Protein AF-X1NIE2-F1 (afdb_monomer)

Radius of gyration: 15.16 Å; Cα contacts (8 Å, |Δi|>4): 45; chains: 1; bounding box: 33×28×35 Å

pLDDT: mean 88.26, std 7.55, range [57.47, 96.5]

Foldseek 3Di:
DCQLLVVDPHHDPPDPDHNLVSLLVLVVLLVVCPPPPDDPPVNVCCVVPPPVVDPCSVVSNVCVLPVDDPPDPDDPVCPVVVVVVSD

Organism: NCBI:txid412755

Mean predicted aligned error: 5.59 Å

Sequence (87 aa):
MQELIGERKFKPFECVGTKKESLIAFYLSWKKGKGVGDKPFLLNYFERKVLVKYKSLEKESKKIMEAWNNQHNLPREFEKNFKKVVS

Secondary structure (DSSP, 8-state):
-TTTTTSSS---TT--S-HHHHHHHHHHHHHHTTTSSSPPHHHHHIIIIIGGG-TTHHHHHHHHHT---S-S---HHHHHHHHHHH-

Solvent-accessible surface area (backbone atoms only — not comparable to full-atom values): 5469 Å² total; per-residue (Å²): 108,52,31,48,45,56,80,36,94,58,58,71,85,86,56,90,64,51,37,65,55,43,42,41,49,54,49,52,54,44,62,69,44,62,92,50,84,82,64,58,71,68,48,53,46,38,56,74,71,46,49,83,77,50,90,55,54,72,64,49,41,52,53,61,75,64,58,81,63,92,89,61,90,72,58,75,86,50,47,68,61,50,51,70,76,77,107

Structure (mmCIF, N/CA/C/O backbone):
data_AF-X1NIE2-F1
#
_entry.id   AF-X1NIE2-F1
#
loop_
_atom_site.group_PDB
_atom_site.id
_atom_site.type_symbol
_atom_site.label_atom_id
_atom_site.label_alt_id
_atom_site.label_comp_id
_atom_site.label_asym_id
_atom_site.label_entity_id
_atom_site.label_seq_id
_atom_site.pdbx_PDB_ins_code
_atom_site.Cartn_x
_atom_site.Cartn_y
_atom_site.Cartn_z
_atom_site.occupancy
_atom_site.B_iso_or_equiv
_atom_site.auth_seq_id
_atom_site.auth_comp_id
_atom_site.auth_asym_id
_atom_site.auth_atom_id
_atom_site.pdbx_PDB_model_num
ATOM 1 N N . MET A 1 1 ? -13.289 2.210 -2.556 1.00 90.00 1 MET A N 1
ATOM 2 C CA . MET A 1 1 ? -12.088 1.822 -1.770 1.00 90.00 1 MET A CA 1
ATOM 3 C C . MET A 1 1 ? -11.992 0.319 -1.539 1.00 90.00 1 MET A C 1
ATOM 5 O O . MET A 1 1 ? -11.013 -0.252 -1.981 1.00 90.00 1 MET A O 1
ATOM 9 N N . GLN A 1 2 ? -12.952 -0.323 -0.858 1.00 93.00 2 GLN A N 1
ATOM 10 C CA . GLN A 1 2 ? -12.858 -1.745 -0.468 1.00 93.00 2 GLN A CA 1
ATOM 11 C C . GLN A 1 2 ? -12.519 -2.696 -1.631 1.00 93.00 2 GLN A C 1
ATOM 13 O O . GLN A 1 2 ? -11.692 -3.584 -1.487 1.00 93.00 2 GLN A O 1
ATOM 18 N N . GLU A 1 3 ? -13.102 -2.460 -2.798 1.00 93.00 3 GLU A N 1
ATOM 19 C CA . GLU A 1 3 ? -12.807 -3.160 -4.056 1.00 93.00 3 GLU A CA 1
ATOM 20 C C . GLU A 1 3 ? -11.347 -3.002 -4.512 1.00 93.00 3 GLU A C 1
ATOM 22 O O . GLU A 1 3 ? -10.677 -3.982 -4.838 1.00 93.00 3 GLU A O 1
ATOM 27 N N . LEU A 1 4 ? -10.818 -1.773 -4.440 1.00 92.31 4 LEU A N 1
ATOM 28 C CA . LEU A 1 4 ? -9.436 -1.448 -4.808 1.00 92.31 4 LEU A CA 1
ATOM 29 C C . LEU A 1 4 ? -8.430 -2.197 -3.948 1.00 92.31 4 LEU A C 1
ATOM 31 O O . LEU A 1 4 ? -7.444 -2.689 -4.468 1.00 92.31 4 LEU A O 1
ATOM 35 N N . ILE A 1 5 ? -8.691 -2.299 -2.647 1.00 93.00 5 ILE A N 1
ATOM 36 C CA . ILE A 1 5 ? -7.784 -2.942 -1.689 1.00 93.00 5 ILE A CA 1
ATOM 37 C C . ILE A 1 5 ? -8.056 -4.445 -1.517 1.00 93.00 5 ILE A C 1
ATOM 39 O O . ILE A 1 5 ? -7.365 -5.105 -0.752 1.00 93.00 5 ILE A O 1
ATOM 43 N N . GLY A 1 6 ? -9.051 -4.998 -2.220 1.00 91.56 6 GLY A N 1
ATOM 44 C CA . GLY A 1 6 ? -9.374 -6.427 -2.183 1.00 91.56 6 GLY A CA 1
ATOM 45 C C . GLY A 1 6 ? -10.311 -6.890 -1.065 1.00 91.56 6 GLY A C 1
ATOM 46 O O . GLY A 1 6 ? -10.572 -8.084 -0.976 1.00 91.56 6 GLY A O 1
ATOM 47 N N . GLU A 1 7 ? -10.875 -5.980 -0.269 1.00 92.88 7 GLU A N 1
ATOM 48 C CA . GLU A 1 7 ? -11.912 -6.286 0.736 1.00 92.88 7 GLU A CA 1
ATOM 49 C C . GLU A 1 7 ? -13.254 -6.692 0.094 1.00 92.88 7 GLU A C 1
ATOM 51 O O . GLU A 1 7 ? -14.125 -7.250 0.758 1.00 92.88 7 GLU A O 1
A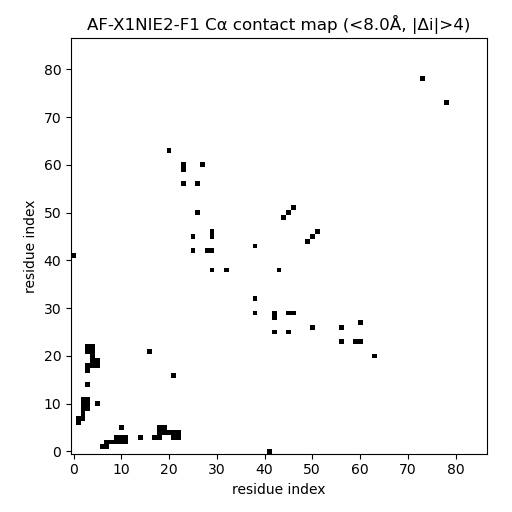TOM 56 N N . ARG A 1 8 ? -13.436 -6.417 -1.204 1.00 91.81 8 ARG A N 1
ATOM 57 C CA . ARG A 1 8 ? -14.547 -6.914 -2.030 1.00 91.81 8 ARG A CA 1
ATOM 58 C C . ARG A 1 8 ? -14.006 -7.572 -3.301 1.00 91.81 8 ARG 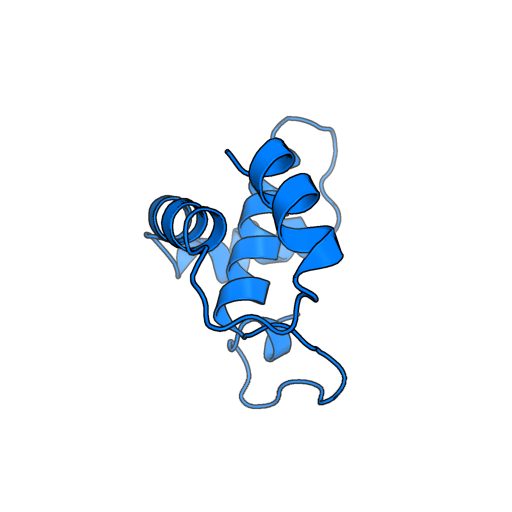A C 1
ATOM 60 O O . ARG A 1 8 ? -12.886 -7.299 -3.731 1.00 91.81 8 ARG A O 1
ATOM 67 N N . LYS A 1 9 ? -14.802 -8.471 -3.893 1.00 85.62 9 LYS A N 1
ATOM 68 C CA . LYS A 1 9 ? -14.364 -9.345 -5.000 1.00 85.62 9 LYS A CA 1
ATOM 69 C C . LYS A 1 9 ? -14.121 -8.605 -6.320 1.00 85.62 9 LYS A C 1
ATOM 71 O O . LYS A 1 9 ? -13.284 -9.049 -7.101 1.00 85.62 9 LYS A O 1
ATOM 76 N N . PHE A 1 10 ? -14.802 -7.487 -6.548 1.00 85.25 10 PHE A N 1
ATOM 77 C CA . PHE A 1 10 ? -14.672 -6.688 -7.765 1.00 85.25 10 PHE A CA 1
ATOM 78 C C . PHE A 1 10 ? -13.548 -5.648 -7.631 1.00 85.25 10 PHE A C 1
ATOM 80 O O . PHE A 1 10 ? -13.360 -5.108 -6.547 1.00 85.25 10 PHE A O 1
ATOM 87 N N . LYS A 1 11 ? -12.798 -5.370 -8.705 1.00 78.94 11 LYS A N 1
ATOM 88 C CA . LYS A 1 11 ? -11.858 -4.240 -8.812 1.00 78.94 11 LYS A CA 1
ATOM 89 C C . LYS A 1 11 ? -12.184 -3.508 -10.123 1.00 78.94 11 LYS A C 1
ATOM 91 O O . LYS A 1 11 ? -12.217 -4.183 -11.150 1.00 78.94 11 LYS A O 1
ATOM 96 N N . PRO A 1 12 ? -12.382 -2.178 -10.115 1.00 80.00 12 PRO A N 1
ATOM 97 C CA . PRO A 1 12 ? -12.584 -1.407 -11.338 1.00 80.00 12 PRO A CA 1
ATOM 98 C C . PRO A 1 12 ? -11.464 -1.648 -12.359 1.00 80.00 12 PRO A C 1
ATOM 100 O O . PRO A 1 12 ? -10.281 -1.613 -12.002 1.00 80.00 12 PRO A O 1
ATOM 103 N N . PHE A 1 13 ? -11.844 -1.880 -13.619 1.00 70.56 13 PHE A N 1
ATOM 104 C CA . PHE A 1 13 ? -10.916 -2.161 -14.722 1.00 70.56 13 PHE A CA 1
ATOM 105 C C . PHE A 1 13 ? -9.949 -1.004 -15.002 1.00 70.56 13 PHE A C 1
ATOM 107 O O . PHE A 1 13 ? -8.825 -1.234 -15.433 1.00 70.56 13 PHE A O 1
ATOM 114 N N . GLU A 1 14 ? -10.355 0.224 -14.691 1.00 75.69 14 GLU A N 1
ATOM 115 C CA . GLU A 1 14 ? -9.584 1.439 -14.970 1.00 75.69 14 GLU A CA 1
ATOM 116 C C . GLU A 1 14 ? -8.400 1.656 -14.011 1.00 75.69 14 GLU A C 1
ATOM 118 O O . GLU A 1 14 ? -7.548 2.512 -14.246 1.00 75.69 14 GLU A O 1
ATOM 123 N N . CYS A 1 15 ? -8.295 0.888 -12.920 1.00 76.44 15 CYS A N 1
ATOM 124 C CA . CYS A 1 15 ? -7.182 1.040 -11.986 1.00 76.44 15 CYS A CA 1
ATOM 125 C C . CYS A 1 15 ? -5.939 0.263 -12.434 1.00 76.44 15 CYS A C 1
ATOM 127 O O . CYS A 1 15 ? -5.888 -0.965 -12.328 1.00 76.44 15 CYS A O 1
ATOM 129 N N . VAL A 1 16 ? -4.891 1.004 -12.795 1.00 78.19 16 VAL A N 1
ATOM 130 C CA . VAL A 1 16 ? -3.569 0.485 -13.191 1.00 78.19 16 VAL A CA 1
ATOM 131 C C . VAL A 1 16 ? -2.780 -0.207 -12.065 1.00 78.19 16 VAL A C 1
ATOM 133 O O . VAL A 1 16 ? -1.951 -1.059 -12.356 1.00 78.19 16 VAL A O 1
ATOM 136 N N . GLY A 1 17 ? -3.058 0.084 -10.788 1.00 83.81 17 GLY A N 1
ATOM 137 C CA . GLY A 1 17 ? -2.338 -0.508 -9.645 1.00 83.81 17 GLY A CA 1
ATOM 138 C C . GLY A 1 17 ? -2.945 -1.811 -9.110 1.00 83.81 17 GLY A C 1
ATOM 139 O O . GLY A 1 17 ? -4.148 -2.049 -9.208 1.00 83.81 17 GLY A O 1
ATOM 140 N N . THR A 1 18 ? -2.150 -2.680 -8.496 1.00 90.19 18 THR A N 1
ATOM 141 C CA . THR A 1 18 ? -2.606 -3.918 -7.844 1.00 90.19 18 THR A CA 1
ATOM 142 C C . THR A 1 18 ? -3.430 -3.644 -6.577 1.00 90.19 18 THR A C 1
ATOM 144 O O . THR A 1 18 ? -3.419 -2.545 -6.011 1.00 90.19 18 THR A O 1
ATOM 147 N N . LYS A 1 19 ? -4.136 -4.673 -6.077 1.00 93.06 19 LYS A N 1
ATOM 148 C CA . LYS A 1 19 ? -4.852 -4.579 -4.790 1.00 93.06 19 LYS A CA 1
ATOM 149 C C . LYS A 1 19 ? -3.916 -4.227 -3.635 1.00 93.06 19 LYS A C 1
ATOM 151 O O . LYS A 1 19 ? -4.249 -3.421 -2.768 1.00 93.06 19 LYS A O 1
ATOM 156 N N . LYS A 1 20 ? -2.716 -4.808 -3.672 1.00 92.25 20 LYS A N 1
ATOM 157 C CA . LYS A 1 20 ? -1.673 -4.606 -2.672 1.00 92.25 20 LYS A CA 1
ATOM 158 C C . LYS A 1 20 ? -1.110 -3.188 -2.719 1.00 92.25 20 LYS A C 1
ATOM 160 O O . LYS A 1 20 ? -1.016 -2.545 -1.681 1.00 92.25 20 LYS A O 1
ATOM 165 N N . GLU A 1 21 ? -0.794 -2.682 -3.907 1.00 92.25 21 GLU A N 1
ATOM 166 C CA . GLU A 1 21 ? -0.337 -1.298 -4.087 1.00 92.25 21 GLU A CA 1
ATOM 167 C C . GLU A 1 21 ? -1.388 -0.302 -3.610 1.00 92.25 21 GLU A C 1
ATOM 169 O O . GLU A 1 21 ? -1.061 0.628 -2.882 1.00 92.25 21 GLU A O 1
ATOM 174 N N . SER A 1 22 ? -2.662 -0.542 -3.933 1.00 93.94 22 SER A N 1
ATOM 175 C CA . SER A 1 22 ? -3.764 0.299 -3.459 1.00 93.94 22 SER A CA 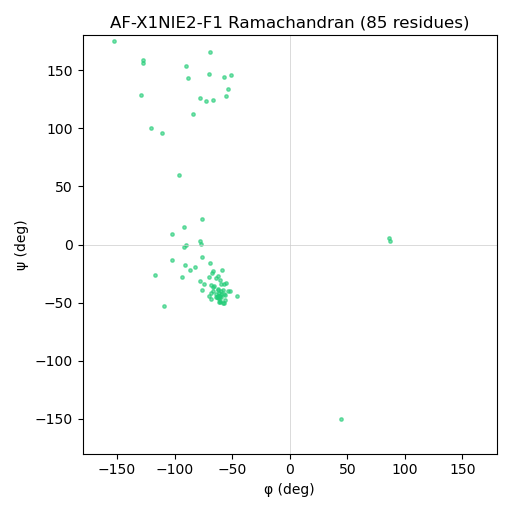1
ATOM 176 C C . SER A 1 22 ? -3.838 0.310 -1.930 1.00 93.94 22 SER A C 1
ATOM 178 O O . SER A 1 22 ? -3.953 1.371 -1.321 1.00 93.94 22 SER A O 1
ATOM 180 N N . LEU A 1 23 ? -3.733 -0.859 -1.289 1.00 95.50 23 LEU A N 1
ATOM 181 C CA . LEU A 1 23 ? -3.746 -0.980 0.170 1.00 95.50 23 LEU A CA 1
ATOM 182 C C . LEU A 1 23 ? -2.577 -0.219 0.816 1.00 95.50 23 LEU A C 1
ATOM 184 O O . LEU A 1 23 ? -2.774 0.511 1.789 1.00 95.50 23 LEU A O 1
ATOM 188 N N . ILE A 1 24 ? -1.379 -0.350 0.245 1.00 96.00 24 ILE A N 1
ATOM 189 C CA . ILE A 1 24 ? -0.180 0.363 0.695 1.00 96.00 24 ILE A CA 1
ATOM 190 C C . ILE A 1 24 ? -0.291 1.871 0.455 1.00 96.00 24 ILE A C 1
ATOM 192 O O . ILE A 1 24 ? 0.115 2.644 1.319 1.00 96.00 24 ILE A O 1
ATOM 196 N N . ALA A 1 25 ? -0.901 2.311 -0.645 1.00 94.88 25 ALA A N 1
ATOM 197 C CA . ALA A 1 25 ? -1.152 3.726 -0.895 1.00 94.88 25 ALA A CA 1
ATOM 198 C C . ALA A 1 25 ? -2.045 4.332 0.201 1.00 94.88 25 ALA A C 1
ATOM 200 O O . ALA A 1 25 ? -1.666 5.333 0.807 1.00 94.88 25 ALA A O 1
ATOM 201 N N . PHE A 1 26 ? -3.168 3.683 0.545 1.00 95.38 26 PHE A N 1
ATOM 202 C CA . PHE A 1 26 ? -4.022 4.125 1.658 1.00 95.38 26 PHE A CA 1
ATOM 203 C C . PHE A 1 26 ? -3.275 4.136 2.998 1.00 95.38 26 PHE A C 1
ATOM 205 O O . PHE A 1 26 ? -3.435 5.077 3.779 1.00 95.38 26 PHE A O 1
ATOM 212 N N . TYR A 1 27 ? -2.429 3.134 3.249 1.00 96.50 27 TYR A N 1
ATOM 213 C CA . TYR A 1 27 ? -1.586 3.082 4.442 1.00 96.50 27 TYR A CA 1
ATOM 214 C C . TYR A 1 27 ? -0.623 4.272 4.533 1.00 96.50 27 TYR A C 1
ATOM 216 O O . TYR A 1 27 ? -0.570 4.943 5.566 1.00 96.50 27 TYR A O 1
ATOM 224 N N . LEU A 1 28 ? 0.109 4.564 3.457 1.00 95.62 28 LEU A N 1
ATOM 225 C CA . LEU A 1 28 ? 1.070 5.665 3.409 1.00 95.62 28 LEU A CA 1
ATOM 226 C C . LEU A 1 28 ? 0.373 7.027 3.511 1.00 95.62 28 LEU A C 1
ATOM 228 O O . LEU A 1 28 ? 0.847 7.895 4.245 1.00 95.62 28 LEU A O 1
ATOM 232 N N . SER A 1 29 ? -0.780 7.206 2.858 1.00 95.06 29 SER A N 1
ATOM 233 C CA . SER A 1 29 ? -1.603 8.414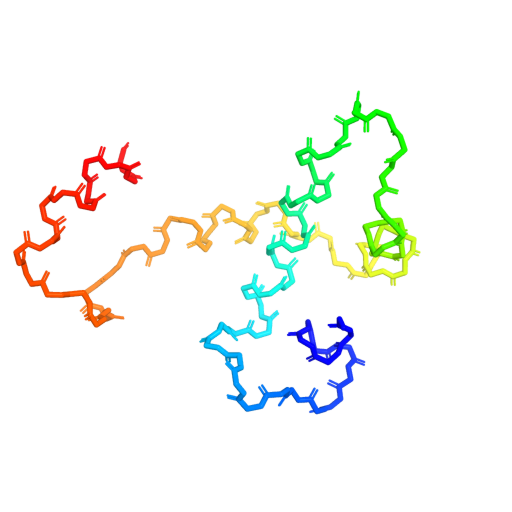 2.997 1.00 95.06 29 SER A CA 1
ATOM 234 C C . SER A 1 29 ? -2.084 8.613 4.433 1.00 95.06 29 SER A C 1
ATOM 236 O O . SER A 1 29 ? -1.962 9.711 4.974 1.00 95.06 29 SER A O 1
ATOM 238 N N . TRP A 1 30 ? -2.579 7.554 5.082 1.00 95.25 30 TRP A N 1
ATOM 239 C CA . TRP A 1 30 ? -2.972 7.603 6.491 1.00 95.25 30 TRP A CA 1
ATOM 240 C C . TRP A 1 30 ? -1.786 7.926 7.406 1.00 95.25 30 TRP A C 1
ATOM 242 O O . TRP A 1 30 ? -1.910 8.781 8.283 1.00 95.25 30 TRP A O 1
ATOM 252 N N . LYS A 1 31 ? -0.628 7.289 7.185 1.00 94.38 31 LYS A N 1
ATOM 253 C CA . LYS A 1 31 ? 0.595 7.516 7.968 1.00 94.38 31 LYS A CA 1
ATOM 254 C C . LYS A 1 31 ? 1.077 8.960 7.841 1.00 94.38 31 LYS A C 1
ATOM 256 O O . LYS A 1 31 ? 1.395 9.566 8.859 1.00 94.38 31 LYS A O 1
ATOM 261 N N . LYS A 1 32 ? 1.087 9.519 6.626 1.00 92.38 32 LYS A N 1
ATOM 262 C CA . LYS A 1 32 ? 1.467 10.917 6.362 1.00 92.38 32 LYS A CA 1
ATOM 263 C C . LYS A 1 32 ? 0.482 11.914 6.976 1.00 92.38 32 LYS A C 1
ATOM 265 O O . LYS A 1 32 ? 0.899 12.964 7.442 1.00 92.38 32 LYS A O 1
ATOM 270 N N . GLY A 1 33 ? -0.808 11.580 6.996 1.00 88.88 33 GLY A N 1
ATOM 271 C CA . GLY A 1 33 ? -1.854 12.399 7.613 1.00 88.88 33 GLY A CA 1
ATOM 272 C C . GLY A 1 33 ? -1.911 12.322 9.143 1.00 88.88 33 GLY A C 1
ATOM 273 O O . GLY A 1 33 ? -2.780 12.948 9.748 1.00 88.88 33 GLY A O 1
ATOM 274 N N . LYS A 1 34 ? -1.035 11.554 9.807 1.00 79.94 34 LYS A N 1
ATOM 275 C CA . LYS A 1 34 ? -0.954 11.569 11.273 1.00 79.94 34 LYS A CA 1
ATOM 276 C C . LYS A 1 34 ? -0.445 12.928 11.754 1.00 79.94 34 LYS A C 1
ATOM 278 O O . LYS A 1 34 ? 0.636 13.350 11.367 1.00 79.94 34 LYS A O 1
ATOM 283 N N . GLY A 1 35 ? -1.211 13.574 12.631 1.00 74.25 35 GLY A N 1
ATOM 284 C CA . GLY A 1 35 ? -0.845 14.863 13.230 1.00 74.25 35 GLY A CA 1
ATOM 285 C C . GLY A 1 35 ? -1.260 16.094 12.419 1.00 74.25 35 GLY A C 1
ATOM 286 O O . GLY A 1 35 ? -0.973 17.206 12.844 1.00 74.25 35 GLY A O 1
ATOM 287 N N . VAL A 1 36 ? -1.958 15.917 11.292 1.00 72.44 36 VAL A N 1
ATOM 288 C CA . VAL A 1 36 ? -2.486 17.021 10.477 1.00 72.44 36 VAL A CA 1
ATOM 289 C C . VAL A 1 36 ? -4.009 17.026 10.584 1.00 72.44 36 VAL A C 1
ATOM 291 O O . VAL A 1 36 ? -4.663 16.276 9.869 1.00 72.44 36 VAL A O 1
ATOM 294 N N . GLY A 1 37 ? -4.551 17.853 11.485 1.00 78.56 37 GLY A N 1
ATOM 295 C CA . GLY A 1 37 ? -5.989 18.132 11.615 1.00 78.56 37 GLY A CA 1
ATOM 296 C C . GLY A 1 37 ? -6.918 16.911 11.541 1.00 78.56 37 GLY A C 1
ATOM 297 O O . GLY A 1 37 ? -6.556 15.791 11.914 1.00 78.56 37 GLY A O 1
ATOM 298 N N . ASP A 1 38 ? -8.134 17.138 11.044 1.00 85.19 38 ASP A N 1
ATOM 299 C CA . ASP A 1 38 ? -9.078 16.061 10.764 1.00 85.19 38 ASP A CA 1
ATOM 300 C C . ASP A 1 38 ? -8.720 15.340 9.464 1.00 85.19 38 ASP A C 1
ATOM 302 O O . ASP A 1 38 ? -8.611 15.934 8.388 1.00 85.19 38 ASP A O 1
ATOM 306 N N . LYS A 1 39 ? -8.573 14.013 9.547 1.00 87.69 39 LYS A N 1
ATOM 307 C CA . LYS A 1 39 ? -8.324 13.192 8.359 1.00 87.69 39 LYS A CA 1
ATOM 308 C C . LYS A 1 39 ? -9.586 13.134 7.484 1.00 87.69 39 LYS A C 1
ATOM 310 O O . LYS A 1 39 ? -10.692 13.026 8.019 1.00 87.69 39 LYS A O 1
ATOM 315 N N . PRO A 1 40 ? -9.445 13.066 6.148 1.00 91.88 40 PRO A N 1
ATOM 316 C CA . PRO A 1 40 ? -10.558 12.767 5.255 1.00 91.88 40 PRO A CA 1
ATOM 317 C C . PRO A 1 40 ? -11.316 11.503 5.674 1.00 91.88 40 PRO A C 1
ATOM 319 O O . PRO A 1 40 ? -10.712 10.520 6.117 1.00 91.88 40 PRO A O 1
ATOM 322 N N . PHE A 1 41 ? -12.636 11.493 5.458 1.00 93.31 41 PHE A N 1
ATOM 323 C CA . PHE A 1 41 ? -13.532 10.388 5.828 1.00 93.31 41 PHE A CA 1
ATOM 324 C C . PHE A 1 41 ? -12.990 9.003 5.437 1.00 93.31 41 PHE A C 1
ATOM 326 O O . PHE A 1 41 ? -13.006 8.075 6.245 1.00 93.31 41 PHE A O 1
ATOM 333 N N . LEU A 1 42 ? -12.451 8.869 4.221 1.00 94.50 42 LEU A N 1
ATOM 334 C CA . LEU A 1 42 ? -11.898 7.606 3.727 1.00 94.50 42 LEU A CA 1
ATOM 335 C C . LEU A 1 42 ? -10.711 7.100 4.558 1.00 94.50 42 LEU A C 1
ATOM 337 O O . LEU A 1 42 ? -10.619 5.898 4.802 1.00 94.50 42 LEU A O 1
ATOM 341 N N . LEU A 1 43 ? -9.829 7.986 5.029 1.00 94.19 43 LEU A N 1
ATOM 342 C CA . LEU A 1 43 ? -8.686 7.599 5.861 1.00 94.19 43 LEU A CA 1
ATOM 343 C C . LEU A 1 43 ? -9.120 7.243 7.288 1.00 94.19 43 LEU A C 1
ATOM 345 O O . LEU A 1 43 ? -8.578 6.304 7.867 1.00 94.19 43 LEU A O 1
ATOM 349 N N . ASN A 1 44 ? -10.146 7.914 7.822 1.00 93.75 44 ASN A N 1
ATOM 350 C CA . ASN A 1 44 ? -10.773 7.523 9.090 1.00 93.75 44 ASN A CA 1
ATOM 351 C C . ASN A 1 44 ? -11.431 6.141 8.992 1.00 93.75 44 ASN A C 1
ATOM 353 O O . ASN A 1 44 ? -11.295 5.308 9.890 1.00 93.75 44 ASN A O 1
ATOM 357 N N . TYR A 1 45 ? -12.125 5.871 7.885 1.00 95.56 45 TYR A N 1
ATOM 358 C CA . TYR A 1 45 ? -12.700 4.558 7.618 1.00 95.56 45 TYR A CA 1
ATOM 359 C C . TYR A 1 45 ? -11.608 3.485 7.506 1.00 95.56 45 TYR A C 1
ATOM 361 O O . TYR A 1 45 ? -11.722 2.420 8.116 1.00 95.56 45 TYR A O 1
ATOM 369 N N . PHE A 1 46 ? -10.539 3.772 6.759 1.00 95.50 46 PHE A N 1
ATOM 370 C CA . PHE A 1 46 ? -9.393 2.881 6.601 1.00 95.50 46 PHE A CA 1
ATOM 371 C C . PHE A 1 46 ? -8.763 2.521 7.952 1.00 95.50 46 PHE A C 1
ATOM 373 O O . PHE A 1 46 ? -8.623 1.338 8.256 1.00 95.50 46 PHE A O 1
ATOM 380 N N . GLU A 1 47 ? -8.471 3.512 8.796 1.00 94.31 47 GLU A N 1
ATOM 381 C CA . GLU A 1 47 ? -7.916 3.316 10.142 1.00 94.31 47 GLU A CA 1
ATOM 382 C C . GLU A 1 47 ? -8.795 2.400 11.004 1.00 94.31 47 GLU A C 1
ATOM 384 O O . GLU A 1 47 ? -8.309 1.442 11.601 1.00 94.31 47 GLU A O 1
ATOM 389 N N . ARG A 1 48 ? -10.108 2.652 11.032 1.00 94.44 48 ARG A N 1
ATOM 390 C CA . ARG A 1 48 ? -11.035 1.936 11.922 1.00 94.44 48 ARG A CA 1
ATOM 391 C C . ARG A 1 48 ? -11.405 0.536 11.440 1.00 94.44 48 ARG A C 1
ATOM 393 O O . ARG A 1 48 ? -11.740 -0.314 12.260 1.00 94.44 48 ARG A O 1
ATOM 400 N N . LYS A 1 49 ? -11.453 0.307 10.124 1.00 95.75 49 LYS A N 1
ATOM 401 C CA . LYS A 1 49 ? -12.050 -0.912 9.542 1.00 95.75 49 LYS A CA 1
ATOM 402 C C . LYS A 1 49 ? -11.071 -1.786 8.775 1.00 95.75 49 LYS A C 1
ATOM 404 O O . LYS A 1 49 ? -11.315 -2.985 8.669 1.00 95.75 49 LYS A O 1
ATOM 409 N N . VAL A 1 50 ? -10.002 -1.211 8.232 1.00 95.69 50 VAL A N 1
ATOM 410 C CA . VAL A 1 50 ? -9.058 -1.925 7.363 1.00 95.69 50 VAL A CA 1
ATOM 411 C C . VAL A 1 50 ? -7.733 -2.136 8.077 1.00 95.69 50 VAL A C 1
ATOM 413 O O . VAL A 1 50 ? -7.292 -3.272 8.190 1.00 95.69 50 VAL A O 1
ATOM 416 N N . LEU A 1 51 ? -7.129 -1.076 8.618 1.00 93.94 51 LEU A N 1
ATOM 417 C CA . LEU A 1 51 ? -5.793 -1.107 9.218 1.00 93.94 51 LEU A CA 1
ATOM 418 C C . LEU A 1 51 ? -5.645 -2.197 10.291 1.00 93.94 51 LEU A C 1
ATOM 420 O O . LEU A 1 51 ? -4.645 -2.906 10.318 1.00 93.94 51 LEU A O 1
ATOM 424 N N . VAL A 1 52 ? -6.677 -2.390 11.117 1.00 93.25 52 VAL A N 1
ATOM 425 C CA . VAL A 1 52 ? -6.717 -3.417 12.174 1.00 93.25 52 VAL A CA 1
ATOM 426 C C . VAL A 1 52 ? -6.552 -4.856 11.659 1.00 93.25 52 VAL A C 1
ATOM 428 O O . VAL A 1 52 ? -6.155 -5.734 12.422 1.00 93.25 52 VAL A O 1
ATOM 431 N N . LYS A 1 53 ? -6.835 -5.110 10.374 1.00 94.69 53 LYS A N 1
ATOM 432 C CA . LYS A 1 53 ? -6.731 -6.434 9.741 1.00 94.69 53 LYS A CA 1
ATOM 433 C C . LYS A 1 53 ? -5.325 -6.737 9.214 1.00 94.69 53 LYS A C 1
ATOM 435 O O . LYS A 1 53 ? -4.981 -7.905 9.064 1.00 94.69 53 LYS A O 1
ATOM 440 N N . TYR A 1 54 ? -4.507 -5.715 8.950 1.00 92.00 54 TYR A N 1
ATOM 441 C CA . TYR A 1 54 ? -3.221 -5.855 8.261 1.00 92.00 54 TYR A CA 1
ATOM 442 C C . TYR A 1 54 ? -2.064 -5.365 9.143 1.00 92.00 54 TYR A C 1
ATOM 444 O O . TYR A 1 54 ? -1.789 -4.171 9.244 1.00 92.00 54 TYR A O 1
ATOM 452 N N . LYS A 1 55 ? -1.349 -6.304 9.775 1.00 88.44 55 LYS A N 1
ATOM 453 C CA . LYS A 1 55 ? -0.290 -6.002 10.761 1.00 88.44 55 LYS A CA 1
ATOM 454 C C . LYS A 1 55 ? 1.075 -5.667 10.144 1.00 88.44 55 LYS A C 1
ATOM 456 O O . LYS A 1 55 ? 1.916 -5.069 10.805 1.00 88.44 55 LYS A O 1
ATOM 461 N N . SER A 1 56 ? 1.308 -6.048 8.890 1.00 93.81 56 SER A N 1
ATOM 462 C CA . SER A 1 56 ? 2.609 -5.971 8.208 1.00 93.81 56 SER A CA 1
ATOM 463 C C . SER A 1 56 ? 2.750 -4.797 7.234 1.00 93.81 56 SER A C 1
ATOM 465 O O . SER A 1 56 ? 3.748 -4.737 6.516 1.00 93.81 56 SER A O 1
ATOM 467 N N . LEU A 1 57 ? 1.800 -3.854 7.205 1.00 95.12 57 LEU A N 1
ATOM 468 C CA . LEU A 1 57 ? 1.750 -2.811 6.170 1.00 95.12 57 LEU A CA 1
ATOM 469 C C . LEU A 1 57 ? 3.000 -1.925 6.117 1.00 95.12 57 LEU A C 1
ATOM 471 O O . LEU A 1 57 ? 3.421 -1.574 5.025 1.00 95.12 57 LEU A O 1
ATOM 475 N N . GLU A 1 58 ? 3.643 -1.638 7.252 1.00 95.25 58 GLU A N 1
ATOM 476 C CA . GLU A 1 58 ? 4.911 -0.887 7.283 1.00 95.25 58 GLU A CA 1
ATOM 477 C C . GLU A 1 58 ? 6.048 -1.635 6.569 1.00 95.25 58 GLU A C 1
ATOM 479 O O . GLU A 1 58 ? 6.816 -1.064 5.795 1.00 95.25 58 GLU A O 1
ATOM 484 N N . LYS A 1 59 ? 6.175 -2.941 6.828 1.00 94.94 59 LYS A N 1
ATOM 485 C CA . LYS A 1 59 ? 7.199 -3.775 6.188 1.00 94.94 59 LYS A CA 1
ATOM 486 C C . LYS A 1 59 ? 6.903 -3.931 4.700 1.00 94.94 59 LYS A C 1
ATOM 488 O O . LYS A 1 59 ? 7.806 -3.877 3.869 1.00 94.94 59 LYS A O 1
ATOM 493 N N . GLU A 1 60 ? 5.635 -4.132 4.363 1.00 94.50 60 GLU A N 1
ATOM 494 C CA . GLU A 1 60 ? 5.198 -4.279 2.980 1.00 94.50 60 GLU A CA 1
ATOM 495 C C . GLU A 1 60 ? 5.332 -2.987 2.183 1.00 94.50 60 GLU A C 1
ATOM 497 O O . GLU A 1 60 ? 5.699 -3.059 1.011 1.00 94.50 60 GLU A O 1
ATOM 502 N N . SER A 1 61 ? 5.108 -1.823 2.800 1.00 94.81 61 SER A N 1
ATOM 503 C CA . SER A 1 61 ? 5.284 -0.542 2.124 1.00 94.81 61 SER A CA 1
ATOM 504 C C . SER A 1 61 ? 6.733 -0.329 1.726 1.00 94.81 61 SER A C 1
ATOM 506 O O . SER A 1 61 ? 6.984 0.017 0.580 1.00 94.81 61 SER A O 1
ATOM 508 N N . LYS A 1 62 ? 7.685 -0.615 2.622 1.00 92.88 62 LYS A N 1
ATOM 509 C CA . LYS A 1 62 ? 9.119 -0.536 2.299 1.00 92.88 62 LYS A CA 1
ATOM 510 C C . LYS A 1 62 ? 9.469 -1.451 1.130 1.00 92.88 62 LYS A C 1
ATOM 512 O O . LYS A 1 62 ? 9.981 -0.985 0.122 1.00 92.88 62 LYS A O 1
ATOM 517 N N . LYS A 1 63 ? 9.042 -2.718 1.205 1.00 92.12 63 LYS A N 1
ATOM 518 C CA . LYS A 1 63 ? 9.285 -3.696 0.138 1.00 92.12 63 LYS A CA 1
ATOM 519 C C . LYS A 1 63 ? 8.759 -3.234 -1.223 1.00 92.12 63 LYS A C 1
ATOM 521 O O . LYS A 1 63 ? 9.441 -3.454 -2.210 1.00 92.12 63 LYS A O 1
ATOM 526 N N . ILE A 1 64 ? 7.552 -2.661 -1.298 1.00 89.81 64 ILE A N 1
ATOM 527 C CA . ILE A 1 64 ? 6.989 -2.184 -2.575 1.00 89.81 64 ILE A CA 1
ATOM 528 C C . ILE A 1 64 ? 7.741 -0.955 -3.086 1.00 89.81 64 ILE A C 1
ATOM 530 O O . ILE A 1 64 ? 8.060 -0.902 -4.268 1.00 89.81 64 ILE A O 1
ATOM 534 N N . MET A 1 65 ? 8.044 0.006 -2.213 1.00 86.88 65 MET A N 1
ATOM 535 C CA . MET A 1 65 ? 8.760 1.226 -2.603 1.00 86.88 65 MET A CA 1
ATOM 536 C C . MET A 1 65 ? 10.189 0.934 -3.092 1.00 86.88 65 MET A C 1
ATOM 538 O O . MET A 1 65 ? 10.693 1.645 -3.951 1.00 86.88 65 MET A O 1
ATOM 542 N N . GLU A 1 66 ? 10.809 -0.136 -2.590 1.00 86.75 66 GLU A N 1
ATOM 543 C CA . GLU A 1 66 ? 12.160 -0.586 -2.957 1.00 86.75 66 GLU A CA 1
ATOM 544 C C . GLU A 1 66 ? 12.172 -1.608 -4.115 1.00 86.75 66 GLU A C 1
ATOM 546 O O . GLU A 1 66 ? 13.238 -2.035 -4.551 1.00 86.75 66 GLU A O 1
ATOM 551 N N . ALA A 1 67 ? 11.012 -2.024 -4.643 1.00 84.00 67 ALA A N 1
ATOM 552 C CA . ALA A 1 67 ? 10.892 -3.138 -5.595 1.00 84.00 67 ALA A CA 1
ATOM 553 C C . ALA A 1 67 ? 11.328 -2.822 -7.042 1.00 84.00 67 ALA A C 1
ATOM 555 O O . ALA A 1 67 ? 10.903 -3.524 -7.967 1.00 84.00 67 ALA A O 1
ATOM 556 N N . TRP A 1 68 ? 12.160 -1.799 -7.261 1.00 82.44 68 TRP A N 1
ATOM 557 C CA . TRP A 1 68 ? 12.671 -1.481 -8.593 1.00 82.44 68 TRP A CA 1
ATOM 558 C C . TRP A 1 68 ? 13.367 -2.698 -9.214 1.00 82.44 68 TRP A C 1
ATOM 560 O O . TRP A 1 68 ? 14.252 -3.312 -8.620 1.00 82.44 68 TRP A O 1
ATOM 570 N N . ASN A 1 69 ? 12.957 -3.052 -10.427 1.00 81.94 69 ASN A N 1
ATOM 571 C CA . ASN A 1 69 ? 13.498 -4.173 -11.181 1.00 81.94 69 ASN A CA 1
ATOM 572 C C . ASN A 1 69 ? 13.338 -3.906 -12.686 1.00 81.94 69 ASN A C 1
ATOM 574 O O . ASN A 1 69 ? 12.713 -2.930 -13.080 1.00 81.94 69 ASN A O 1
ATOM 578 N N . ASN A 1 70 ? 13.873 -4.786 -13.532 1.00 81.44 70 ASN A N 1
ATOM 579 C CA . ASN A 1 70 ? 13.853 -4.600 -14.988 1.00 81.44 70 ASN A CA 1
ATOM 580 C C . ASN A 1 70 ? 12.494 -4.940 -15.651 1.00 81.44 70 ASN A C 1
ATOM 582 O O . ASN A 1 70 ? 12.387 -4.899 -16.874 1.00 81.44 70 ASN A O 1
ATOM 586 N N . GLN A 1 71 ? 11.464 -5.308 -14.880 1.00 83.75 71 GLN A N 1
ATOM 587 C CA . GLN A 1 71 ? 10.106 -5.630 -15.347 1.00 83.75 71 GLN A CA 1
ATOM 588 C C . GLN A 1 71 ? 9.186 -4.407 -15.220 1.00 83.75 71 GLN A C 1
ATOM 590 O O . GLN A 1 71 ? 8.175 -4.424 -14.519 1.00 83.75 71 GLN A O 1
ATOM 595 N N . HIS A 1 72 ? 9.548 -3.322 -15.897 1.00 82.31 72 HIS A N 1
ATOM 596 C CA . HIS A 1 72 ? 8.756 -2.096 -15.959 1.00 82.31 72 HIS A CA 1
ATOM 597 C C . HIS A 1 72 ? 8.527 -1.669 -17.412 1.00 82.31 72 HIS A C 1
ATOM 599 O O . HIS A 1 72 ? 9.332 -1.964 -18.291 1.00 82.31 72 HIS A O 1
ATOM 605 N N . ASN A 1 73 ? 7.496 -0.859 -17.653 1.00 85.25 73 ASN A N 1
ATOM 606 C CA . ASN A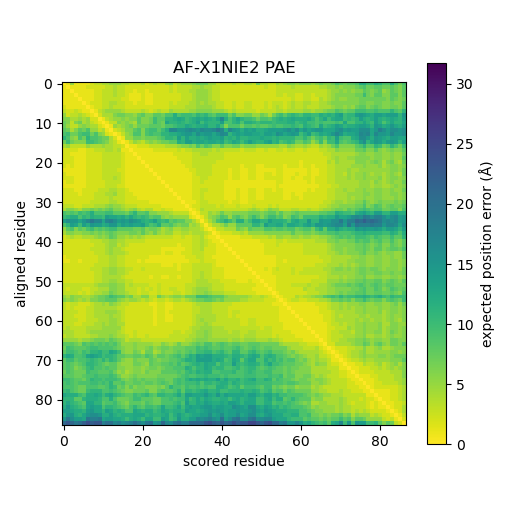 1 73 ? 7.246 -0.253 -18.968 1.00 85.25 73 ASN A CA 1
ATOM 607 C C . ASN A 1 73 ? 7.895 1.132 -19.137 1.00 85.25 73 ASN A C 1
ATOM 609 O O . ASN A 1 73 ? 7.530 1.868 -20.048 1.00 85.25 73 ASN A O 1
ATOM 613 N N . LEU A 1 74 ? 8.839 1.512 -18.265 1.00 86.00 74 LEU A N 1
ATOM 614 C CA . LEU A 1 74 ? 9.559 2.779 -18.385 1.00 86.00 74 LEU A CA 1
ATOM 615 C C . LEU A 1 74 ? 10.566 2.731 -19.556 1.00 86.00 74 LEU A C 1
ATOM 617 O O . LEU A 1 74 ? 11.451 1.869 -19.551 1.00 86.00 74 LEU A O 1
ATOM 621 N N . PRO A 1 75 ? 10.484 3.650 -20.535 1.00 90.06 75 PRO A N 1
ATOM 622 C CA . PRO A 1 75 ? 11.500 3.785 -21.576 1.00 90.06 75 PRO A CA 1
ATOM 623 C C . PRO A 1 75 ? 12.902 4.045 -21.001 1.00 90.06 75 PRO A C 1
ATOM 625 O O . PRO A 1 75 ? 13.058 4.776 -20.020 1.00 90.06 75 PRO A O 1
ATOM 628 N N . ARG A 1 76 ? 13.942 3.490 -21.646 1.00 87.69 76 ARG A N 1
ATOM 629 C CA . ARG A 1 76 ? 15.347 3.561 -21.178 1.00 87.69 76 ARG A CA 1
ATOM 630 C C . ARG A 1 76 ? 15.850 4.989 -20.955 1.00 87.69 76 ARG A C 1
ATOM 632 O O . ARG A 1 76 ? 16.640 5.234 -20.050 1.00 87.69 76 ARG A O 1
ATOM 639 N N . GLU A 1 77 ? 15.377 5.935 -21.759 1.00 90.50 77 GLU A N 1
ATOM 640 C CA . GLU A 1 77 ? 15.713 7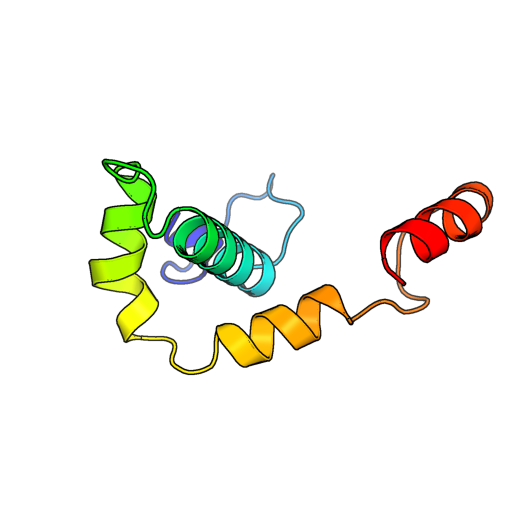.359 -21.642 1.00 90.50 77 GLU A CA 1
ATOM 641 C C . GLU A 1 77 ? 15.308 7.970 -20.290 1.00 90.50 77 GLU A C 1
ATOM 643 O O . GLU A 1 77 ? 16.010 8.839 -19.769 1.00 90.50 77 GLU A O 1
ATOM 648 N N . PHE A 1 78 ? 14.237 7.470 -19.666 1.00 89.75 78 PHE A N 1
ATOM 649 C CA . PHE A 1 78 ? 13.767 7.946 -18.365 1.00 89.75 78 PHE A CA 1
ATOM 650 C C . PHE A 1 78 ? 14.373 7.185 -17.186 1.00 89.75 78 PHE A C 1
ATOM 652 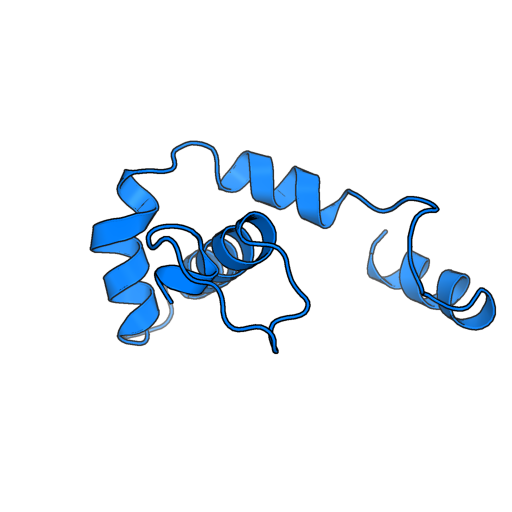O O . PHE A 1 78 ? 14.371 7.701 -16.067 1.00 89.75 78 PHE A O 1
ATOM 659 N N . GLU A 1 79 ? 14.942 5.999 -17.411 1.00 87.62 79 GLU A N 1
ATOM 660 C CA . GLU A 1 79 ? 15.488 5.142 -16.353 1.00 87.62 79 GLU A CA 1
ATOM 661 C C . G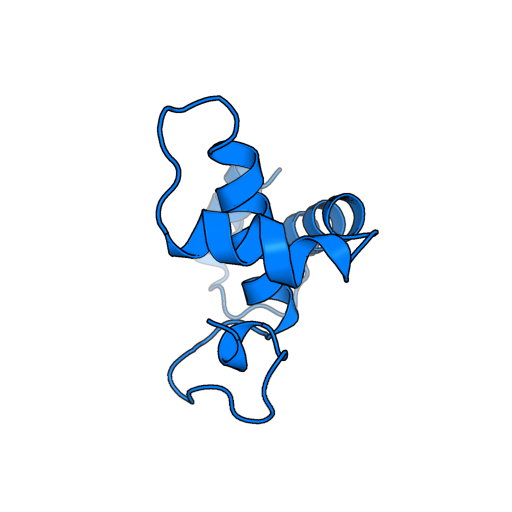LU A 1 79 ? 16.568 5.856 -15.529 1.00 87.62 79 GLU A C 1
ATOM 663 O O 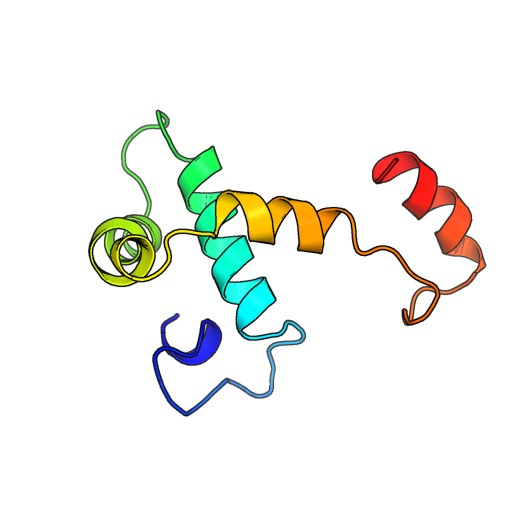. GLU A 1 79 ? 16.568 5.802 -14.297 1.00 87.62 79 GLU A O 1
ATOM 668 N N . LYS A 1 80 ? 17.458 6.597 -16.201 1.00 85.69 80 LYS A N 1
ATOM 669 C CA . LYS A 1 80 ? 18.529 7.358 -15.541 1.00 85.69 80 LYS A CA 1
ATOM 670 C C . LYS A 1 80 ? 17.984 8.444 -14.612 1.00 85.69 80 LYS A C 1
ATOM 672 O O . LYS A 1 80 ? 18.554 8.671 -13.548 1.00 85.69 80 LYS A O 1
ATOM 677 N N . ASN A 1 81 ? 16.910 9.122 -15.011 1.00 85.38 81 ASN A N 1
ATOM 678 C CA . ASN A 1 81 ? 16.297 10.173 -14.199 1.00 85.38 81 ASN A CA 1
ATOM 679 C C . ASN A 1 81 ? 15.489 9.576 -13.049 1.00 85.38 81 ASN A C 1
ATOM 681 O O . ASN A 1 81 ? 15.574 10.073 -11.932 1.00 85.38 81 ASN A O 1
ATOM 685 N N . PHE A 1 82 ? 14.782 8.475 -13.298 1.00 81.94 82 PHE A N 1
ATOM 686 C CA . PHE A 1 82 ? 14.006 7.782 -12.279 1.00 81.94 82 PHE A CA 1
ATOM 687 C C . PHE A 1 82 ? 14.899 7.265 -11.144 1.00 81.94 82 PHE A C 1
ATOM 689 O O . PHE A 1 82 ? 14.655 7.582 -9.984 1.00 81.94 82 PHE A O 1
ATOM 696 N N . LYS A 1 83 ? 16.004 6.574 -11.459 1.00 80.19 83 LYS A N 1
ATOM 697 C CA . LYS A 1 83 ? 16.928 6.050 -10.435 1.00 80.19 83 LYS A CA 1
ATOM 698 C C . LYS A 1 83 ? 17.482 7.133 -9.510 1.00 80.19 83 LYS A C 1
ATOM 700 O O . LYS A 1 83 ? 17.643 6.865 -8.332 1.00 80.19 83 LYS A O 1
ATOM 705 N N . LYS A 1 84 ? 17.713 8.359 -9.989 1.00 81.56 84 LYS A N 1
ATOM 706 C CA . LYS A 1 84 ? 18.185 9.471 -9.140 1.00 81.56 84 LYS A CA 1
ATOM 707 C C . LYS A 1 84 ? 17.168 9.949 -8.101 1.00 81.56 84 LYS A C 1
ATOM 709 O O . LYS A 1 84 ? 17.566 10.596 -7.145 1.00 81.56 84 LYS A O 1
ATOM 714 N N . VAL A 1 85 ? 15.876 9.725 -8.338 1.00 75.81 85 VAL A N 1
ATOM 715 C CA . VAL A 1 85 ? 14.789 10.189 -7.460 1.00 75.81 85 VAL A CA 1
ATOM 716 C C . VAL A 1 85 ? 14.399 9.115 -6.445 1.00 75.81 85 VAL A C 1
ATOM 718 O O . VAL A 1 85 ? 13.899 9.440 -5.373 1.00 75.81 85 VAL A O 1
ATOM 721 N N . VAL A 1 86 ? 14.600 7.840 -6.795 1.00 68.19 86 VAL A N 1
ATOM 722 C CA . VAL A 1 86 ? 14.192 6.689 -5.973 1.00 68.19 86 VAL A CA 1
ATOM 723 C C . VAL A 1 86 ? 15.367 6.049 -5.208 1.00 68.19 86 VAL A C 1
ATOM 725 O O . VAL A 1 86 ? 15.113 5.267 -4.296 1.00 68.19 86 VAL A O 1
ATOM 728 N N . SER A 1 87 ? 16.624 6.381 -5.547 1.00 57.47 87 SER A N 1
ATOM 729 C CA . SER A 1 87 ? 17.836 5.992 -4.789 1.00 57.47 87 SER A CA 1
ATOM 730 C C . SER A 1 87 ? 18.215 7.058 -3.770 1.00 57.47 87 SER A C 1
ATOM 732 O O . SER A 1 87 ? 18.701 6.675 -2.686 1.00 57.47 87 SER A O 1
#